Protein AF-A0A0B1SJM4-F1 (afdb_monomer)

Sequence (172 aa):
MHLAVDSCAWRFASSKIISTLAESAESLLYKGDDLCDPTEQPLYEELYELIIKRNSRLRGCLDKKNAAFFATSVCVAYSSSDHVRFNSALLRLLTEDYKHSSQCFRDANLIQEKCTKLRECCPNFDSCRQETLDITLEQAIISKTARLNEDKQNCLKEKAREAFKTTLRGKV

Mean predicted aligned error: 7.2 Å

Solvent-accessible surface area (backbone atoms only — not comparable to full-atom values): 9756 Å² total; per-residue (Å²): 118,62,46,52,50,48,51,39,50,47,68,63,39,56,79,42,97,84,50,75,77,82,55,51,62,68,34,57,67,68,66,65,63,80,63,83,47,79,83,48,49,65,59,51,51,52,43,50,52,50,52,50,54,54,50,49,47,35,46,55,44,42,55,64,58,43,53,68,52,56,73,80,46,88,75,77,57,65,55,74,68,53,52,51,54,37,51,53,30,51,49,42,71,76,72,55,86,70,92,45,63,71,58,42,48,51,32,31,49,41,49,48,49,51,53,57,35,45,45,74,61,38,80,58,51,65,59,27,51,59,74,55,60,48,69,71,58,53,51,51,45,52,52,47,34,51,48,54,41,50,53,47,43,52,46,53,52,52,54,48,52,51,53,50,51,52,58,60,60,72,73,110

Radius of gyration: 20.11 Å; Cα contacts (8 Å, |Δi|>4): 118; chains: 1; bounding box: 47×23×66 Å

Foldseek 3Di:
DQQLVVLLCCLVQVVDLADQDQGALCNCLVVPPPQLDPVCVVLNVVLVVLVCVLVVQLVVQQCVPVVVVVVPDDDDLDDPVLVVVLVVLVCCSVDPDDPDSVSSVVSSVSVVVVVVSVVVVRVCNVVSNVVSDDPVSVVSNVVSSVVSSVSVSVSSVVVSVVVVVVVVVVVD

Nearest PDB structures (foldseek):
  7nsu-assembly1_D  TM=2.374E-01  e=1.195E+00  Escherichia coli
  8cq2-assembly1_E  TM=2.853E-01  e=3.649E+00  Photorhabdus luminescens
  2b5u-assembly2_C  TM=2.089E-01  e=1.985E+00  Escherichia coli
  8cq0-assembly1_B  TM=2.855E-01  e=6.061E+00  Photorhabdus luminescens

Organism: Oesophagostomum dentatum (NCBI:txid61180)

Structure (mmCIF, N/CA/C/O backbone):
data_AF-A0A0B1SJM4-F1
#
_entry.id   AF-A0A0B1SJM4-F1
#
loop_
_atom_site.group_PDB
_atom_site.id
_atom_site.type_symbol
_atom_site.label_atom_id
_atom_site.label_alt_id
_atom_site.label_comp_id
_atom_site.label_asym_id
_atom_site.label_entity_id
_atom_site.label_seq_id
_atom_site.pdbx_PDB_ins_code
_atom_site.Cartn_x
_atom_site.Cartn_y
_atom_site.Cartn_z
_atom_site.occupancy
_atom_site.B_iso_or_equiv
_atom_site.auth_seq_id
_atom_site.auth_comp_id
_atom_site.auth_asym_id
_atom_site.auth_atom_id
_atom_site.pdbx_PDB_model_num
ATOM 1 N N . MET A 1 1 ? -1.265 -2.954 -3.035 1.00 57.84 1 MET A N 1
ATOM 2 C CA . MET A 1 1 ? -2.212 -4.088 -3.164 1.00 57.84 1 MET A CA 1
ATOM 3 C C . MET A 1 1 ? -2.951 -4.332 -1.850 1.00 57.84 1 MET A C 1
ATOM 5 O O . MET A 1 1 ? -4.169 -4.432 -1.890 1.00 57.84 1 MET A O 1
ATOM 9 N N . HIS A 1 2 ? -2.249 -4.350 -0.711 1.00 70.81 2 HIS A N 1
ATOM 10 C CA . HIS A 1 2 ? -2.841 -4.553 0.620 1.00 70.81 2 HIS A CA 1
ATOM 11 C C . HIS A 1 2 ? -3.951 -3.553 0.978 1.00 70.81 2 HIS A C 1
ATOM 13 O O . HIS A 1 2 ? -5.011 -3.977 1.415 1.00 70.81 2 HIS A O 1
ATOM 19 N N . LEU A 1 3 ? -3.793 -2.277 0.611 1.00 73.12 3 LEU A N 1
ATOM 20 C CA . LEU A 1 3 ? -4.787 -1.225 0.860 1.00 73.12 3 LEU A CA 1
ATOM 21 C C . LEU A 1 3 ? -6.240 -1.581 0.494 1.00 73.12 3 LEU A C 1
ATOM 23 O O . LEU A 1 3 ? -7.148 -1.311 1.274 1.00 73.12 3 LEU A O 1
ATOM 27 N N . ALA A 1 4 ? -6.485 -2.176 -0.679 1.00 79.19 4 ALA A N 1
ATOM 28 C CA . ALA A 1 4 ? -7.848 -2.486 -1.124 1.00 79.19 4 ALA A CA 1
ATOM 29 C C . ALA A 1 4 ? -8.493 -3.591 -0.269 1.00 79.19 4 ALA A C 1
ATOM 31 O O . ALA A 1 4 ? -9.677 -3.526 0.058 1.00 79.19 4 ALA A O 1
ATOM 32 N N . VAL A 1 5 ? -7.696 -4.588 0.119 1.00 83.25 5 VAL A N 1
ATOM 33 C CA . VAL A 1 5 ? -8.132 -5.711 0.956 1.00 83.25 5 VAL A CA 1
ATOM 34 C C . VAL A 1 5 ? -8.336 -5.247 2.389 1.00 83.25 5 VAL A C 1
ATOM 36 O O . VAL A 1 5 ? -9.398 -5.490 2.957 1.00 83.25 5 VAL A O 1
ATOM 39 N N . ASP A 1 6 ? -7.362 -4.525 2.938 1.00 79.94 6 ASP A N 1
ATOM 40 C CA . ASP A 1 6 ? -7.394 -3.988 4.297 1.00 79.94 6 ASP A CA 1
ATOM 41 C C . ASP A 1 6 ? -8.559 -3.010 4.468 1.00 79.94 6 ASP A C 1
ATOM 43 O O . ASP A 1 6 ? -9.222 -3.007 5.500 1.00 79.94 6 ASP A O 1
ATOM 47 N N . SER A 1 7 ? -8.880 -2.219 3.440 1.00 78.94 7 SER A N 1
ATOM 48 C CA . SER A 1 7 ? -10.044 -1.325 3.453 1.00 78.94 7 SER A CA 1
ATOM 49 C C . SER A 1 7 ? -11.360 -2.095 3.551 1.00 78.94 7 SER A C 1
ATOM 51 O O . SER A 1 7 ? -12.208 -1.743 4.371 1.00 78.94 7 SER A O 1
ATOM 53 N N . CYS A 1 8 ? -11.534 -3.170 2.775 1.00 84.44 8 CYS A N 1
ATOM 54 C CA . CYS A 1 8 ? -12.721 -4.021 2.887 1.00 84.44 8 CYS A CA 1
ATOM 55 C C . CYS A 1 8 ? -12.780 -4.746 4.231 1.00 84.44 8 CYS A C 1
ATOM 57 O O . CYS A 1 8 ? -13.833 -4.793 4.864 1.00 84.44 8 CYS A O 1
ATOM 59 N N . ALA A 1 9 ? -11.653 -5.290 4.684 1.00 82.31 9 ALA A N 1
ATOM 60 C CA . ALA A 1 9 ? -11.578 -5.997 5.950 1.00 82.31 9 ALA A CA 1
ATOM 61 C C . ALA A 1 9 ? -11.926 -5.059 7.113 1.00 82.31 9 ALA A C 1
ATOM 63 O O . ALA A 1 9 ? -12.775 -5.394 7.933 1.00 82.31 9 ALA A O 1
ATOM 64 N N . TRP A 1 10 ? -11.378 -3.844 7.114 1.00 76.00 10 TRP A N 1
ATOM 65 C CA . TRP A 1 10 ? -11.691 -2.811 8.095 1.00 76.00 10 TRP A CA 1
ATOM 66 C C . TRP A 1 10 ? -13.179 -2.441 8.097 1.00 76.00 10 TRP A C 1
ATOM 68 O O . TRP A 1 10 ? -13.803 -2.511 9.150 1.00 76.00 10 TRP A O 1
ATOM 78 N N . ARG A 1 11 ? -13.777 -2.131 6.935 1.00 77.62 11 ARG A N 1
ATOM 79 C CA . ARG A 1 11 ? -15.191 -1.703 6.823 1.00 77.62 11 ARG A CA 1
ATOM 80 C C . ARG A 1 11 ? -16.180 -2.699 7.424 1.00 77.62 11 ARG A C 1
ATOM 82 O O . ARG A 1 11 ? -17.175 -2.298 8.015 1.00 77.62 11 ARG A O 1
ATOM 89 N N . PHE A 1 12 ? -15.922 -3.993 7.26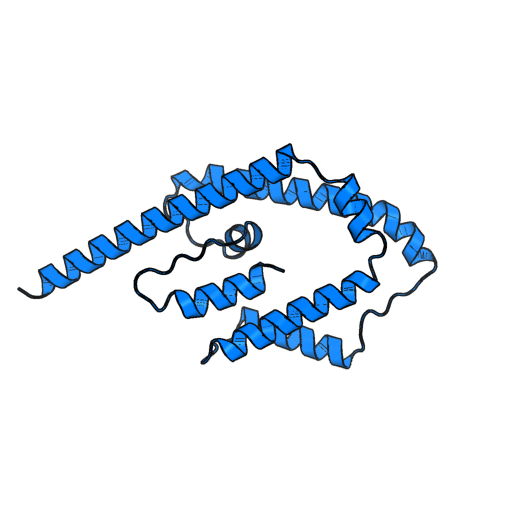0 1.00 76.50 12 PHE A N 1
ATOM 90 C CA . PHE A 1 12 ? -16.853 -5.030 7.705 1.00 76.50 12 PHE A CA 1
ATOM 91 C C . PHE A 1 12 ? -16.481 -5.654 9.049 1.00 76.50 12 PHE A C 1
ATOM 93 O O . PHE A 1 12 ? -17.355 -6.211 9.715 1.00 76.50 12 PHE A O 1
ATOM 100 N N . ALA A 1 13 ? -15.228 -5.534 9.483 1.00 68.62 13 ALA A N 1
ATOM 101 C CA . ALA A 1 13 ? -14.805 -5.989 10.798 1.00 68.62 13 ALA A CA 1
ATOM 102 C C . ALA A 1 13 ? -15.069 -4.925 11.887 1.00 68.62 13 ALA A C 1
ATOM 104 O O . ALA A 1 13 ? -15.479 -5.292 12.989 1.00 68.62 13 ALA A O 1
ATOM 105 N N . SER A 1 14 ? -14.965 -3.624 11.573 1.00 57.25 14 SER A N 1
ATOM 106 C CA . SER A 1 14 ? -15.177 -2.505 12.516 1.00 57.25 14 SER A CA 1
ATOM 107 C C . SER A 1 14 ? -16.580 -2.449 13.137 1.00 57.25 14 SER A C 1
ATOM 109 O O . SER A 1 14 ? -16.767 -1.848 14.190 1.00 57.25 14 SER A O 1
ATOM 111 N N . SER A 1 15 ? -17.559 -3.132 12.534 1.00 51.81 15 SER A N 1
ATOM 112 C CA . SER A 1 15 ? -18.919 -3.287 13.069 1.00 51.81 15 SER A CA 1
ATOM 113 C C . SER A 1 15 ? -19.012 -4.180 14.318 1.00 51.81 15 SER A C 1
ATOM 115 O O . SER A 1 15 ? -20.047 -4.200 14.987 1.00 51.81 15 SER A O 1
ATOM 117 N N . LYS A 1 16 ? -17.951 -4.926 14.660 1.00 53.31 16 LYS A N 1
ATOM 118 C CA . LYS A 1 16 ? -17.886 -5.746 15.875 1.00 53.31 16 LYS A CA 1
ATOM 119 C C . LYS A 1 16 ? -16.999 -5.063 16.911 1.00 53.31 16 LYS A C 1
ATOM 121 O O . LYS A 1 16 ? -15.867 -4.701 16.624 1.00 53.31 16 LYS A O 1
ATOM 126 N N . ILE A 1 17 ? -17.541 -4.957 18.125 1.00 51.69 17 ILE A N 1
ATOM 127 C CA . ILE A 1 17 ? -17.121 -4.169 19.303 1.00 51.69 17 ILE A CA 1
ATOM 128 C C . ILE A 1 17 ? -15.604 -4.141 19.605 1.00 51.69 17 ILE A C 1
ATOM 130 O O . ILE A 1 17 ? -15.151 -3.219 20.274 1.00 51.69 17 ILE A O 1
ATOM 134 N N . ILE A 1 18 ? -14.801 -5.085 19.104 1.00 51.34 18 ILE A N 1
ATOM 135 C CA . ILE A 1 18 ? -13.333 -5.031 19.149 1.00 5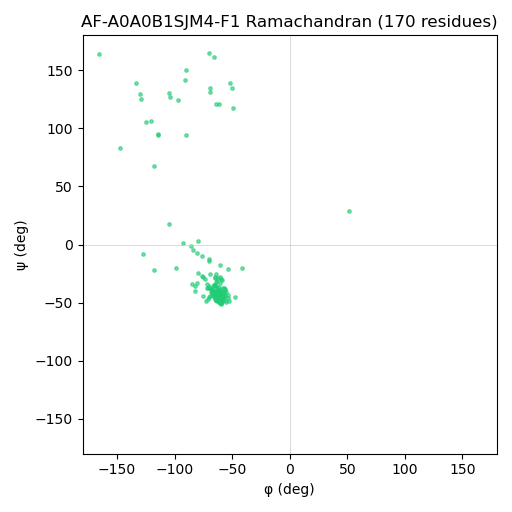1.34 18 ILE A CA 1
ATOM 136 C C . ILE A 1 18 ? -12.767 -5.723 17.904 1.00 51.34 18 ILE A C 1
ATOM 138 O O . ILE A 1 18 ? -12.399 -6.896 17.947 1.00 51.34 18 ILE A O 1
ATOM 142 N N . SER A 1 19 ? -12.692 -5.029 16.774 1.00 49.22 19 SER A N 1
ATOM 143 C CA . SER A 1 19 ? -11.913 -5.526 15.642 1.00 49.22 19 SER A CA 1
ATOM 144 C C . SER A 1 19 ? -10.896 -4.472 15.230 1.00 49.22 19 SER A C 1
ATOM 146 O O . SER A 1 19 ? -11.228 -3.464 14.607 1.00 49.22 19 SER A O 1
ATOM 148 N N . THR A 1 20 ? -9.644 -4.729 15.578 1.00 56.41 20 THR A N 1
ATOM 149 C CA . THR A 1 20 ? -8.488 -4.056 14.995 1.00 56.41 20 THR A CA 1
ATOM 150 C C . THR A 1 20 ? -7.730 -5.120 14.233 1.00 56.41 20 THR A C 1
ATOM 152 O O . THR A 1 20 ? -6.992 -5.913 14.818 1.00 56.41 20 THR A O 1
ATOM 155 N N . LEU A 1 21 ? -8.000 -5.213 12.936 1.00 67.19 21 LEU A N 1
ATOM 156 C CA . LEU A 1 21 ? -7.142 -5.987 12.055 1.00 67.19 21 LEU A CA 1
ATOM 157 C C . LEU A 1 21 ? -5.819 -5.239 11.941 1.00 67.19 21 LEU A C 1
ATOM 159 O O . LEU A 1 21 ? -5.833 -4.022 11.775 1.00 67.19 21 LEU A O 1
ATOM 163 N N . ALA A 1 22 ? -4.704 -5.961 12.057 1.00 77.25 22 ALA A N 1
ATOM 164 C CA . ALA A 1 22 ? -3.403 -5.382 11.767 1.00 77.25 22 ALA A CA 1
ATOM 165 C C . ALA A 1 22 ? -3.387 -4.956 10.293 1.00 77.25 22 ALA A C 1
ATOM 167 O O . ALA A 1 22 ? -3.625 -5.773 9.402 1.00 77.25 22 ALA A O 1
ATOM 168 N N . GLU A 1 23 ? -3.161 -3.672 10.057 1.00 83.75 23 GLU A N 1
ATOM 169 C CA . GLU A 1 23 ? -3.134 -3.063 8.734 1.00 83.75 23 GLU A CA 1
ATOM 170 C C . GLU A 1 23 ? -1.714 -3.101 8.167 1.00 83.75 23 GLU A C 1
ATOM 172 O O . GLU A 1 23 ? -0.727 -3.041 8.911 1.00 83.75 23 GLU A O 1
ATOM 177 N N . SER A 1 24 ? -1.590 -3.182 6.841 1.00 87.88 24 SER A N 1
ATOM 178 C CA . SER A 1 24 ? -0.289 -3.033 6.194 1.00 87.88 24 SER A CA 1
ATOM 179 C C . SER A 1 24 ? 0.273 -1.620 6.378 1.00 87.88 24 SER A C 1
ATOM 181 O O . SER A 1 24 ? -0.465 -0.665 6.634 1.00 87.88 24 SER A O 1
ATOM 183 N N . ALA A 1 25 ? 1.585 -1.467 6.178 1.00 88.44 25 ALA A N 1
ATOM 184 C CA . ALA A 1 25 ? 2.245 -0.163 6.208 1.00 88.44 25 ALA A CA 1
ATOM 185 C C . ALA A 1 25 ? 1.567 0.836 5.255 1.00 88.44 25 ALA A C 1
ATOM 187 O O . ALA A 1 25 ? 1.303 1.977 5.615 1.00 88.44 25 ALA A O 1
ATOM 188 N N . GLU A 1 26 ? 1.229 0.399 4.041 1.00 86.00 26 GLU A N 1
ATOM 189 C CA . GLU A 1 26 ? 0.559 1.241 3.051 1.00 86.00 26 GLU A CA 1
ATOM 190 C C . GLU A 1 26 ? -0.849 1.650 3.487 1.00 86.00 26 GLU A C 1
ATOM 192 O O . GLU A 1 26 ? -1.277 2.760 3.186 1.00 86.00 26 GLU A O 1
ATOM 197 N N . SER A 1 27 ? -1.566 0.772 4.187 1.00 83.88 27 SER A N 1
ATOM 198 C CA . SER A 1 27 ? -2.902 1.059 4.712 1.00 83.88 27 SER A CA 1
ATOM 199 C C . SER A 1 27 ? -2.864 2.083 5.840 1.00 83.88 27 SER A C 1
ATOM 201 O O . SER A 1 27 ? -3.646 3.034 5.808 1.00 83.88 27 SER A O 1
ATOM 203 N N . LEU A 1 28 ? -1.912 1.940 6.770 1.00 85.00 28 LEU A N 1
ATOM 204 C CA . LEU A 1 28 ? -1.677 2.912 7.841 1.00 85.00 28 LEU A CA 1
ATOM 205 C C . LEU A 1 28 ? -1.350 4.301 7.278 1.00 85.00 28 LEU A C 1
ATOM 207 O O . LEU A 1 28 ? -1.928 5.292 7.712 1.00 85.00 28 LEU A O 1
ATOM 211 N N . LEU A 1 29 ? -0.466 4.369 6.278 1.00 85.62 29 LEU A N 1
ATOM 212 C CA . LEU A 1 29 ? -0.016 5.635 5.692 1.00 85.62 29 LEU A CA 1
ATOM 213 C C . LEU A 1 29 ? -1.040 6.287 4.748 1.00 85.62 29 LEU A C 1
ATOM 215 O O . LEU A 1 29 ? -1.008 7.496 4.544 1.00 85.62 29 LEU A O 1
ATOM 219 N N . TYR A 1 30 ? -1.920 5.505 4.115 1.00 76.56 30 TYR A N 1
ATOM 220 C CA . TYR A 1 30 ? -2.889 6.043 3.156 1.00 76.56 30 TYR A CA 1
ATOM 221 C C . TYR A 1 30 ? -4.129 6.625 3.826 1.00 76.56 30 TYR A C 1
ATOM 223 O O . TYR A 1 30 ? -4.652 7.637 3.368 1.00 76.56 30 TYR A O 1
ATOM 231 N N . LYS A 1 31 ? -4.636 5.964 4.872 1.00 67.94 31 LYS A N 1
ATOM 232 C CA . LYS A 1 31 ? -5.882 6.392 5.514 1.00 67.94 31 LYS A CA 1
ATOM 233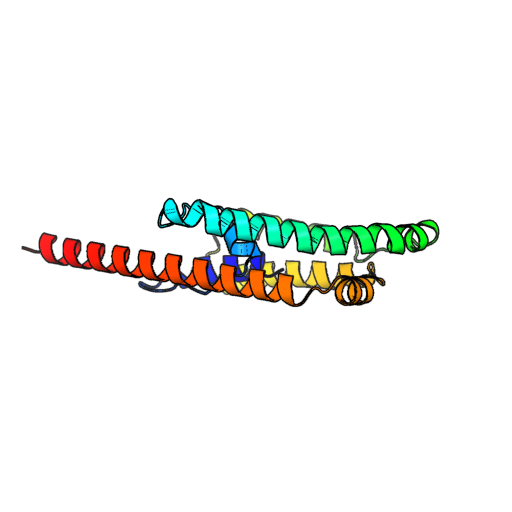 C C . LYS A 1 31 ? -5.716 7.707 6.263 1.00 67.94 31 LYS A C 1
ATOM 235 O O . LYS A 1 31 ? -6.702 8.418 6.404 1.00 67.94 31 LYS A O 1
ATOM 240 N N . GLY A 1 32 ? -4.489 8.029 6.689 1.00 59.97 32 GLY A N 1
ATOM 241 C CA . GLY A 1 32 ? -4.212 9.240 7.456 1.00 59.97 32 GLY A CA 1
ATOM 242 C C . GLY A 1 32 ? -5.145 9.372 8.659 1.00 59.97 32 GLY A C 1
ATOM 243 O O . GLY A 1 32 ? -5.493 10.494 9.009 1.00 59.97 32 GLY A O 1
ATOM 244 N N . ASP A 1 33 ? -5.609 8.235 9.210 1.00 61.81 33 ASP A N 1
ATOM 245 C CA . ASP A 1 33 ? -6.483 8.219 10.382 1.00 61.81 33 ASP A CA 1
ATOM 246 C C . ASP A 1 33 ? -5.817 9.080 11.460 1.00 61.81 33 ASP A C 1
ATOM 248 O O . ASP A 1 33 ? -4.598 8.987 11.640 1.00 61.81 33 ASP A O 1
ATOM 252 N N . ASP A 1 34 ? -6.610 9.885 12.174 1.00 63.12 34 ASP A N 1
ATOM 253 C CA . ASP A 1 34 ? -6.120 10.632 13.329 1.00 63.12 34 ASP A CA 1
ATOM 254 C C . ASP A 1 34 ? -5.355 9.665 14.231 1.00 63.12 34 ASP A C 1
ATOM 256 O O . ASP A 1 34 ? -5.919 8.675 14.723 1.00 63.12 34 ASP A O 1
ATOM 260 N N . LEU A 1 35 ? -4.058 9.934 14.407 1.00 69.19 35 LEU A N 1
ATOM 261 C CA . LEU A 1 35 ? -3.235 9.172 15.329 1.00 69.19 35 LEU A CA 1
ATOM 262 C C . LEU A 1 35 ? -3.955 9.121 16.667 1.00 69.19 35 LEU A C 1
ATOM 264 O O . LEU A 1 35 ? -4.518 10.108 17.152 1.00 69.19 35 LEU A O 1
ATOM 268 N N . CYS A 1 36 ? -3.975 7.929 17.241 1.00 70.62 36 CYS A N 1
ATOM 269 C CA . CYS A 1 36 ? -4.688 7.708 18.481 1.00 70.62 36 CYS A CA 1
ATOM 270 C C . CYS A 1 36 ? -4.069 8.527 19.621 1.00 70.62 36 CYS A C 1
ATOM 272 O O . CYS A 1 36 ? -4.798 9.012 20.490 1.00 70.62 36 CYS A O 1
ATOM 274 N N . ASP A 1 37 ? -2.752 8.719 19.552 1.00 74.06 37 ASP A N 1
ATOM 275 C CA . ASP A 1 37 ? -1.964 9.634 20.360 1.00 74.06 37 ASP A CA 1
ATOM 276 C C . ASP A 1 37 ? -1.083 10.507 19.437 1.00 74.06 37 ASP A C 1
ATOM 278 O O . ASP A 1 37 ? -0.305 9.965 18.649 1.00 74.06 37 ASP A O 1
ATOM 282 N N . PRO A 1 38 ? -1.142 11.851 19.526 1.00 79.25 38 PRO A N 1
ATOM 283 C CA . PRO A 1 38 ? -0.235 12.742 18.799 1.00 79.25 38 PRO A CA 1
ATOM 284 C C . PRO A 1 38 ? 1.260 12.449 19.015 1.00 79.25 38 PRO A C 1
ATOM 286 O O . PRO A 1 38 ? 2.084 12.838 18.188 1.00 79.25 38 PRO A O 1
ATOM 289 N N . THR A 1 39 ? 1.638 11.769 20.103 1.00 83.12 39 THR A N 1
ATOM 290 C CA . THR A 1 39 ? 3.027 11.351 20.345 1.00 83.12 39 THR A CA 1
ATOM 291 C C . THR A 1 39 ? 3.510 10.244 19.402 1.00 83.12 39 THR A C 1
ATOM 293 O O . THR A 1 39 ? 4.717 10.046 19.280 1.00 83.12 39 THR A O 1
ATOM 296 N N . GLU A 1 40 ? 2.608 9.572 18.679 1.00 83.88 40 GLU A N 1
ATOM 297 C CA . GLU A 1 40 ? 2.935 8.588 17.637 1.00 83.88 40 GLU A CA 1
ATOM 298 C C . GLU A 1 40 ? 3.399 9.250 16.326 1.00 83.88 40 GLU A C 1
ATOM 300 O O . GLU A 1 40 ? 3.907 8.563 15.436 1.00 83.88 40 GLU A O 1
ATOM 305 N N . GLN A 1 41 ? 3.269 10.577 16.198 1.00 86.62 41 GLN A N 1
ATOM 306 C CA . GLN A 1 41 ? 3.607 11.322 14.980 1.00 86.62 41 GLN A CA 1
ATOM 307 C C . GLN A 1 41 ? 5.038 11.050 14.480 1.00 86.62 41 GLN A C 1
ATOM 309 O O . GLN A 1 41 ? 5.186 10.738 13.298 1.00 86.62 41 GLN A O 1
ATOM 314 N N . PRO A 1 42 ? 6.087 11.053 15.331 1.00 91.44 42 PRO A N 1
ATOM 315 C CA . PRO A 1 42 ? 7.440 10.736 14.880 1.00 91.44 42 PRO A CA 1
ATOM 316 C C . PRO A 1 42 ? 7.559 9.305 14.344 1.00 91.44 42 PRO A C 1
ATOM 318 O O . PRO A 1 42 ? 8.219 9.065 13.338 1.00 91.44 42 PRO A O 1
ATOM 321 N N . LEU A 1 43 ? 6.882 8.339 14.974 1.00 91.00 43 LEU A N 1
ATOM 322 C CA . LEU A 1 43 ? 6.895 6.945 14.527 1.00 91.00 43 LEU A CA 1
ATOM 323 C C . LEU A 1 43 ? 6.218 6.787 13.157 1.00 91.00 43 LEU A C 1
ATOM 325 O O . LEU A 1 43 ? 6.707 6.035 12.308 1.00 91.00 43 LEU A O 1
ATOM 329 N N . TYR A 1 44 ? 5.108 7.496 12.943 1.00 90.75 44 TYR A N 1
ATOM 330 C CA . TYR A 1 44 ? 4.405 7.551 11.664 1.00 90.75 44 TYR A CA 1
ATOM 331 C C . TYR A 1 44 ? 5.275 8.168 10.563 1.00 90.75 44 TYR A C 1
ATOM 333 O O . TYR A 1 44 ? 5.417 7.581 9.488 1.00 90.75 44 TYR A O 1
ATOM 341 N N . GLU A 1 45 ? 5.895 9.317 10.836 1.00 92.06 45 GLU A N 1
ATOM 342 C CA . GLU A 1 45 ? 6.789 10.011 9.903 1.00 92.06 45 GLU A CA 1
ATOM 343 C C . GLU A 1 45 ? 7.991 9.141 9.529 1.00 92.06 45 GLU A C 1
ATOM 345 O O . GLU A 1 45 ? 8.289 8.969 8.346 1.00 92.06 45 GLU A O 1
ATOM 350 N N . GLU A 1 46 ? 8.617 8.488 10.508 1.00 94.38 46 GLU A N 1
ATOM 351 C CA . GLU A 1 46 ? 9.709 7.549 10.257 1.00 94.38 46 GLU A CA 1
ATOM 352 C C . GLU A 1 46 ? 9.261 6.371 9.378 1.00 94.38 46 GLU A C 1
ATOM 354 O O . GLU A 1 46 ? 9.977 5.979 8.455 1.00 94.38 46 GLU A O 1
ATOM 359 N N . LEU A 1 47 ? 8.078 5.789 9.617 1.00 94.88 47 LEU A N 1
ATOM 360 C CA . LEU A 1 47 ? 7.547 4.732 8.749 1.00 94.88 47 LEU A CA 1
ATOM 361 C C . LEU A 1 47 ? 7.320 5.247 7.318 1.00 94.88 47 LEU A C 1
ATOM 363 O O . LEU A 1 47 ? 7.674 4.561 6.353 1.00 94.88 47 LEU A O 1
ATOM 367 N N . TYR A 1 48 ? 6.758 6.447 7.179 1.00 93.56 48 TYR A N 1
ATOM 368 C CA . TYR A 1 48 ? 6.512 7.090 5.892 1.00 93.56 48 TYR A CA 1
ATOM 369 C C . TYR A 1 48 ? 7.812 7.288 5.101 1.00 93.56 48 TYR A C 1
ATOM 371 O O . TYR A 1 48 ? 7.899 6.895 3.932 1.00 93.56 48 TYR A O 1
ATOM 379 N N . GLU A 1 49 ? 8.860 7.801 5.746 1.00 95.81 49 GLU A N 1
ATOM 380 C CA . GLU A 1 49 ? 10.180 7.981 5.140 1.00 95.81 49 GLU A CA 1
ATOM 381 C C . GLU A 1 49 ? 10.806 6.658 4.686 1.00 95.81 49 GLU A C 1
ATOM 383 O O . GLU A 1 49 ? 11.342 6.568 3.574 1.00 95.81 49 GLU A O 1
ATOM 388 N N . LEU A 1 50 ? 10.718 5.603 5.503 1.00 96.94 50 LEU A N 1
ATOM 389 C CA . LEU A 1 50 ? 11.249 4.287 5.142 1.00 96.94 50 LEU A CA 1
ATOM 390 C C . LEU A 1 50 ? 10.521 3.701 3.925 1.00 96.94 50 LEU A C 1
ATOM 392 O O . LEU A 1 50 ? 11.174 3.169 3.023 1.00 96.94 50 LEU A O 1
ATOM 396 N N . ILE A 1 51 ? 9.193 3.842 3.852 1.00 94.75 51 ILE A N 1
ATOM 397 C CA . ILE A 1 51 ? 8.392 3.398 2.702 1.00 94.75 51 ILE A CA 1
ATOM 398 C C . ILE A 1 51 ? 8.757 4.188 1.441 1.00 94.75 51 ILE A C 1
ATOM 400 O O . ILE A 1 51 ? 8.942 3.587 0.377 1.00 94.75 51 ILE A O 1
ATOM 404 N N . ILE A 1 52 ? 8.934 5.510 1.541 1.00 95.06 52 ILE A N 1
ATOM 405 C CA . ILE A 1 52 ? 9.420 6.334 0.424 1.00 95.06 52 ILE A CA 1
ATOM 406 C C . ILE A 1 52 ? 10.791 5.851 -0.037 1.00 95.06 52 ILE A C 1
ATOM 408 O O . ILE A 1 52 ? 10.990 5.642 -1.232 1.00 95.06 52 ILE A O 1
ATOM 412 N N . LYS A 1 53 ? 11.730 5.638 0.888 1.00 96.69 53 LYS A N 1
ATOM 413 C CA . LYS A 1 53 ? 13.090 5.177 0.581 1.00 96.69 53 LYS A CA 1
ATOM 414 C C . LYS A 1 53 ? 13.089 3.813 -0.109 1.00 96.69 53 LYS A C 1
ATOM 416 O O . LYS A 1 53 ? 13.823 3.597 -1.072 1.00 96.69 53 LYS A O 1
ATOM 421 N N . ARG A 1 54 ? 12.253 2.890 0.362 1.00 96.12 54 ARG A N 1
ATOM 422 C CA . ARG A 1 54 ? 12.085 1.551 -0.211 1.00 96.12 54 ARG A CA 1
ATOM 423 C C . ARG A 1 54 ? 11.525 1.618 -1.631 1.00 96.12 54 ARG A C 1
ATOM 425 O O . ARG A 1 54 ? 12.077 1.015 -2.551 1.00 96.12 54 ARG A O 1
ATOM 432 N N . ASN A 1 55 ? 10.473 2.408 -1.829 1.00 94.75 55 ASN A N 1
ATOM 433 C CA . ASN A 1 55 ? 9.819 2.561 -3.127 1.00 94.75 55 ASN A CA 1
ATOM 434 C C . ASN A 1 55 ? 10.664 3.365 -4.127 1.00 94.75 55 ASN A C 1
ATOM 436 O O . ASN A 1 55 ? 10.637 3.062 -5.319 1.00 94.75 55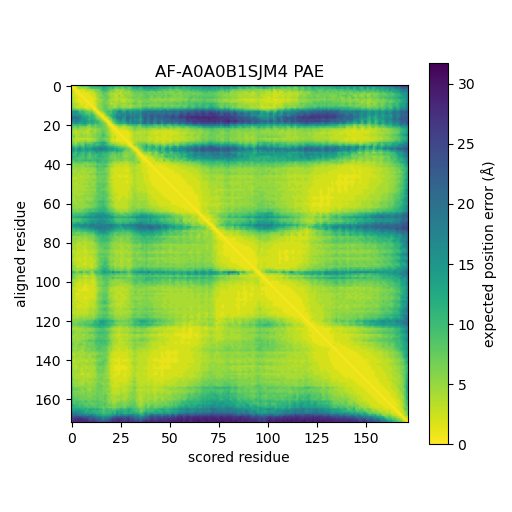 ASN A O 1
ATOM 440 N N . SER A 1 56 ? 11.438 4.355 -3.673 1.00 96.25 56 SER A N 1
ATOM 441 C CA . SER A 1 56 ? 12.309 5.157 -4.537 1.00 96.25 56 SER A CA 1
ATOM 442 C C . SER A 1 56 ? 13.461 4.334 -5.107 1.00 96.25 56 SER A C 1
ATOM 444 O O . SER A 1 56 ? 13.755 4.455 -6.295 1.00 96.25 56 SER A O 1
ATOM 446 N N . ARG A 1 57 ? 14.052 3.429 -4.314 1.00 96.50 57 ARG A N 1
ATOM 447 C CA . ARG A 1 57 ? 15.060 2.471 -4.797 1.00 96.50 57 ARG A CA 1
ATOM 448 C C . ARG A 1 57 ? 14.492 1.556 -5.878 1.00 96.50 57 ARG A C 1
ATOM 450 O O . ARG A 1 57 ? 15.078 1.455 -6.956 1.00 96.50 57 ARG A O 1
ATOM 457 N N . LEU A 1 58 ? 13.332 0.948 -5.617 1.00 95.31 58 LEU A N 1
ATOM 458 C CA . LEU A 1 58 ? 12.653 0.080 -6.582 1.00 95.31 58 LEU A CA 1
ATOM 459 C C . LEU A 1 58 ? 12.337 0.830 -7.882 1.00 95.31 58 LEU A C 1
ATOM 461 O O . LEU A 1 58 ? 12.645 0.343 -8.970 1.00 95.31 58 LEU A O 1
ATOM 465 N N . ARG A 1 59 ? 11.771 2.035 -7.772 1.00 94.19 59 ARG A N 1
ATOM 466 C CA . ARG A 1 59 ? 11.455 2.887 -8.921 1.00 94.19 59 ARG A CA 1
ATOM 467 C C . ARG A 1 59 ? 12.705 3.281 -9.702 1.00 94.19 59 ARG A C 1
ATOM 469 O O . ARG A 1 59 ? 12.701 3.139 -10.913 1.00 94.19 59 ARG A O 1
ATOM 476 N N . GLY A 1 60 ? 13.789 3.672 -9.034 1.00 94.56 60 GLY A N 1
ATOM 477 C CA . GLY A 1 60 ? 15.053 3.996 -9.700 1.00 94.56 60 GLY A CA 1
ATOM 478 C C . GLY A 1 60 ? 15.628 2.819 -10.496 1.00 94.56 60 GLY A C 1
ATOM 479 O O . GLY A 1 60 ? 16.103 3.003 -11.617 1.00 94.56 60 GLY A O 1
ATOM 480 N N . CYS A 1 61 ? 15.536 1.594 -9.965 1.00 94.88 61 CYS A N 1
ATOM 481 C CA . CYS A 1 61 ? 15.909 0.396 -10.719 1.00 94.88 61 CYS A CA 1
ATOM 482 C C . CYS A 1 61 ? 15.002 0.182 -11.938 1.00 94.88 61 CYS A C 1
ATOM 484 O O . CYS A 1 61 ? 15.496 -0.051 -13.045 1.00 94.88 61 CYS A O 1
ATOM 486 N N . LEU A 1 62 ? 13.683 0.285 -11.746 1.00 92.25 62 LEU A N 1
ATOM 487 C CA . LEU A 1 62 ? 12.705 0.100 -12.815 1.00 92.25 62 LEU A CA 1
ATOM 488 C C . LEU A 1 62 ? 12.879 1.129 -13.924 1.00 92.25 62 LEU A C 1
ATOM 490 O O . LEU A 1 62 ? 12.919 0.735 -15.082 1.00 92.25 62 LEU A O 1
ATOM 494 N N . ASP A 1 63 ? 13.050 2.406 -13.592 1.00 90.31 63 ASP A N 1
ATOM 495 C CA . ASP A 1 63 ? 13.250 3.484 -14.562 1.00 90.31 63 ASP A CA 1
ATOM 496 C C . ASP A 1 63 ? 14.487 3.202 -15.429 1.00 90.31 63 ASP A C 1
ATOM 498 O O . ASP A 1 63 ? 14.426 3.289 -16.655 1.00 90.31 63 ASP A O 1
ATOM 502 N N . LYS A 1 64 ? 15.589 2.744 -14.817 1.00 89.31 64 LYS A N 1
ATOM 503 C CA . LYS A 1 64 ? 16.816 2.379 -15.538 1.00 89.31 64 LYS A CA 1
ATOM 504 C C . LYS A 1 64 ? 16.622 1.184 -16.477 1.00 89.31 64 LYS A C 1
ATOM 506 O O . LYS A 1 64 ? 17.088 1.222 -17.613 1.00 89.31 64 LYS A O 1
ATOM 511 N N . LYS A 1 65 ? 15.982 0.105 -16.013 1.00 88.88 65 LYS A N 1
ATOM 512 C CA . LYS A 1 65 ? 15.860 -1.143 -16.792 1.00 88.88 65 LYS A CA 1
ATOM 513 C C . LYS A 1 65 ? 14.726 -1.106 -17.816 1.00 88.88 65 LYS A C 1
ATOM 515 O O . LYS A 1 65 ? 14.864 -1.644 -18.913 1.00 88.88 65 LYS A O 1
ATOM 520 N N . ASN A 1 66 ? 13.615 -0.458 -17.484 1.00 84.06 66 ASN A N 1
ATOM 521 C CA . ASN A 1 66 ? 12.443 -0.390 -18.347 1.00 84.06 66 ASN A CA 1
ATOM 522 C C . ASN A 1 66 ? 12.583 0.657 -19.455 1.00 84.06 66 ASN A C 1
ATOM 524 O O . ASN A 1 66 ? 11.966 0.475 -20.499 1.00 84.06 66 ASN A O 1
ATOM 528 N N . ALA A 1 67 ? 13.415 1.695 -19.287 1.00 81.38 67 ALA A N 1
ATOM 529 C CA . ALA A 1 67 ? 13.707 2.640 -20.369 1.00 81.38 67 ALA A CA 1
ATOM 530 C C . ALA A 1 67 ? 14.239 1.928 -21.626 1.00 81.38 67 ALA A C 1
ATOM 532 O O . ALA A 1 67 ? 13.809 2.230 -22.735 1.00 81.38 67 ALA A O 1
ATOM 533 N N . ALA A 1 68 ? 15.112 0.930 -21.454 1.00 76.31 68 ALA A N 1
ATOM 534 C CA . ALA A 1 68 ? 15.621 0.124 -22.562 1.00 76.31 68 ALA A CA 1
ATOM 535 C C . ALA A 1 68 ? 14.554 -0.814 -23.156 1.00 76.31 68 ALA A C 1
ATOM 537 O O . ALA A 1 68 ? 14.506 -1.005 -24.368 1.00 76.31 68 ALA A O 1
ATOM 538 N N . PHE A 1 69 ? 13.687 -1.385 -22.313 1.00 77.44 69 PHE A N 1
ATOM 539 C CA . PHE A 1 69 ? 12.648 -2.331 -22.734 1.00 77.44 69 PHE A CA 1
ATOM 540 C C . PHE A 1 69 ? 11.513 -1.653 -23.520 1.00 77.44 69 PHE A C 1
ATOM 542 O O . PHE A 1 69 ? 11.126 -2.115 -24.592 1.00 77.44 69 PHE A O 1
ATOM 549 N N . PHE A 1 70 ? 11.003 -0.524 -23.025 1.00 80.19 70 PHE A N 1
ATOM 550 C CA . PHE A 1 70 ? 9.894 0.194 -23.662 1.00 80.19 70 PHE A CA 1
ATOM 551 C C . PHE A 1 70 ? 10.318 1.069 -24.846 1.00 80.19 70 PHE A C 1
ATOM 553 O O . PHE A 1 70 ? 9.457 1.563 -25.567 1.00 80.19 70 PHE A O 1
ATOM 560 N N . ALA A 1 71 ? 11.620 1.230 -25.100 1.00 80.38 71 ALA A N 1
ATOM 561 C CA . ALA A 1 71 ? 12.103 1.877 -26.320 1.00 80.38 71 ALA A CA 1
ATOM 562 C C . ALA A 1 71 ? 11.740 1.086 -27.592 1.00 80.38 71 ALA A C 1
ATOM 564 O O . ALA A 1 71 ? 11.656 1.664 -28.672 1.00 80.38 71 ALA A O 1
ATOM 565 N N . THR A 1 72 ? 11.534 -0.229 -27.473 1.00 79.00 72 THR A N 1
ATOM 566 C CA . THR A 1 72 ? 11.312 -1.132 -28.615 1.00 79.00 72 THR A CA 1
ATOM 567 C C . THR A 1 72 ? 10.052 -1.985 -28.491 1.00 79.00 72 THR A C 1
ATOM 569 O O . THR A 1 72 ? 9.673 -2.646 -29.454 1.00 79.00 72 THR A O 1
ATOM 572 N N . SER A 1 73 ? 9.388 -1.971 -27.332 1.00 75.94 73 SER A N 1
ATOM 573 C CA . SER A 1 73 ? 8.229 -2.819 -27.045 1.00 75.94 73 SER A CA 1
ATOM 574 C C . SER A 1 73 ? 7.072 -2.000 -26.481 1.00 75.94 73 SER A C 1
ATOM 576 O O . SER A 1 73 ? 7.236 -1.267 -25.508 1.00 75.94 73 SER A O 1
ATOM 578 N N . VAL A 1 74 ? 5.877 -2.166 -27.051 1.00 81.06 74 VAL A N 1
ATOM 579 C CA . VAL A 1 74 ? 4.626 -1.662 -26.468 1.00 81.06 74 VAL A CA 1
ATOM 580 C C . VAL A 1 74 ? 3.972 -2.807 -25.712 1.00 81.06 74 VAL A C 1
ATOM 582 O O . VAL A 1 74 ? 3.709 -3.856 -26.298 1.00 81.06 74 VAL A O 1
ATOM 585 N N . CYS A 1 75 ? 3.690 -2.610 -24.425 1.00 84.19 75 CYS A N 1
ATOM 586 C CA . CYS A 1 75 ? 2.971 -3.606 -23.643 1.00 84.19 75 CYS A CA 1
ATOM 587 C C . CYS A 1 75 ? 1.517 -3.202 -23.411 1.00 84.19 75 CYS A C 1
ATOM 589 O O . CYS A 1 75 ? 1.233 -2.120 -22.895 1.00 84.19 75 CYS A O 1
ATOM 591 N N . VAL A 1 76 ? 0.599 -4.101 -23.763 1.00 86.88 76 VAL A N 1
ATOM 592 C CA . VAL A 1 76 ? -0.839 -3.958 -23.526 1.00 86.88 76 VAL A CA 1
ATOM 593 C C . VAL A 1 76 ? -1.260 -5.039 -22.534 1.00 86.88 76 VAL A C 1
ATOM 595 O O . VAL A 1 76 ? -1.540 -6.166 -22.922 1.00 86.88 76 VAL A O 1
ATOM 598 N N . ALA A 1 77 ? -1.291 -4.693 -21.245 1.00 87.25 77 ALA A N 1
ATOM 599 C CA . ALA A 1 77 ? -1.600 -5.635 -20.161 1.00 87.25 77 ALA A CA 1
ATOM 600 C C . ALA A 1 77 ? -3.034 -6.194 -20.213 1.00 87.25 77 ALA A C 1
ATOM 602 O O . ALA A 1 77 ? -3.318 -7.259 -19.672 1.00 87.25 77 ALA A O 1
ATOM 603 N N . TYR A 1 78 ? -3.974 -5.433 -20.774 1.00 91.62 78 TYR A N 1
ATOM 604 C CA . TYR A 1 78 ? -5.390 -5.791 -20.836 1.00 91.62 78 TYR A CA 1
ATOM 605 C C . TYR A 1 78 ? -6.141 -4.908 -21.837 1.00 91.62 78 TYR A C 1
ATOM 607 O O . TYR A 1 78 ? -5.656 -3.852 -22.248 1.00 91.62 78 TYR A O 1
ATOM 615 N N . SER A 1 79 ? -7.343 -5.341 -22.222 1.00 93.50 79 SER A N 1
ATOM 616 C CA . SER A 1 79 ? -8.206 -4.628 -23.166 1.00 93.50 79 SER A CA 1
ATOM 617 C C . SER A 1 79 ? -8.785 -3.332 -22.583 1.00 93.50 79 SER A C 1
ATOM 619 O O . SER A 1 79 ? -8.836 -3.124 -21.368 1.00 93.50 79 SER A O 1
ATOM 621 N N . SER A 1 80 ? -9.314 -2.462 -23.446 1.00 93.44 80 SER A N 1
ATOM 622 C CA . SER A 1 80 ? -10.008 -1.242 -23.012 1.00 93.44 80 SER A CA 1
ATOM 623 C C . SER A 1 80 ? -11.235 -1.533 -22.137 1.00 93.44 80 SER A C 1
ATOM 625 O O . SER A 1 80 ? -11.517 -0.772 -21.214 1.00 93.44 80 SER A O 1
ATOM 627 N N . SER A 1 81 ? -11.945 -2.642 -22.371 1.00 94.69 81 SER A N 1
ATOM 628 C CA . SER A 1 81 ? -13.084 -3.042 -21.532 1.00 94.69 81 SER A CA 1
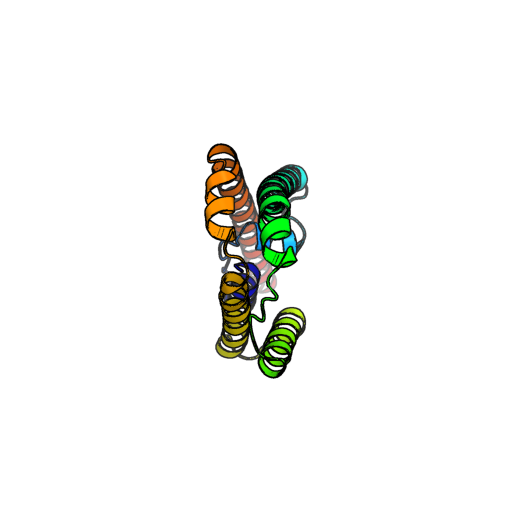ATOM 629 C C . SER A 1 81 ? -12.644 -3.422 -20.117 1.00 94.69 81 SER A C 1
ATOM 631 O O . SER A 1 81 ? -13.272 -3.007 -19.142 1.00 94.69 81 SER A O 1
ATOM 633 N N . ASP A 1 82 ? -11.535 -4.156 -19.995 1.00 95.19 82 ASP A N 1
ATOM 634 C CA . ASP A 1 82 ? -10.938 -4.505 -18.704 1.00 95.19 82 ASP A CA 1
ATOM 635 C C . ASP A 1 82 ? -10.444 -3.253 -17.975 1.00 95.19 82 ASP A C 1
ATOM 637 O O . ASP A 1 82 ? -10.669 -3.105 -16.775 1.00 95.19 82 ASP A O 1
ATOM 641 N N . HIS A 1 83 ? -9.846 -2.302 -18.701 1.00 92.19 83 HIS A N 1
ATOM 642 C CA . HIS A 1 83 ? -9.424 -1.021 -18.137 1.00 92.19 83 HIS A CA 1
ATOM 643 C C . HIS A 1 83 ? -10.584 -0.281 -17.457 1.00 92.19 83 HIS A C 1
ATOM 645 O O . HIS A 1 83 ? -10.463 0.136 -16.301 1.00 92.19 83 HIS A O 1
ATOM 651 N N . VAL A 1 84 ? -11.719 -0.154 -18.153 1.00 95.38 84 VAL A N 1
ATOM 652 C CA . VAL A 1 84 ? -12.930 0.476 -17.609 1.00 95.38 84 VAL A CA 1
ATOM 653 C C . VAL A 1 84 ? -13.421 -0.295 -16.388 1.00 95.38 84 VAL A C 1
ATOM 655 O O . VAL A 1 84 ? -13.632 0.308 -15.337 1.00 95.38 84 VAL A O 1
ATOM 658 N N . ARG A 1 85 ? -13.520 -1.627 -16.478 1.00 95.94 85 ARG A N 1
ATOM 659 C CA . ARG A 1 85 ? -13.965 -2.487 -15.372 1.00 95.94 85 ARG A CA 1
ATOM 660 C C . ARG A 1 85 ? -13.119 -2.295 -14.114 1.00 95.94 85 ARG A C 1
ATOM 662 O O . ARG A 1 85 ? -13.675 -2.128 -13.028 1.00 95.94 85 ARG A O 1
ATOM 669 N N . PHE A 1 86 ? -11.795 -2.296 -14.250 1.00 95.00 86 PHE A N 1
ATOM 670 C CA . PHE A 1 86 ? -10.885 -2.112 -13.124 1.00 95.00 86 PHE A CA 1
ATOM 671 C C . PHE A 1 86 ? -10.967 -0.706 -12.529 1.00 95.00 86 PHE A C 1
ATOM 673 O O . PHE A 1 86 ? -10.952 -0.558 -11.309 1.00 95.00 86 PHE A O 1
ATOM 680 N N . ASN A 1 87 ? -11.071 0.333 -13.359 1.00 92.19 87 ASN A N 1
ATOM 681 C CA . ASN A 1 87 ? -11.203 1.702 -12.862 1.00 92.19 87 ASN A CA 1
ATOM 682 C C . ASN A 1 87 ? -12.541 1.921 -12.152 1.00 92.19 87 ASN A C 1
ATOM 684 O O . ASN A 1 87 ? -12.567 2.562 -11.105 1.00 92.19 87 ASN A O 1
ATOM 688 N N . SER A 1 88 ? -13.633 1.347 -12.660 1.00 94.19 88 SER A N 1
ATOM 689 C CA . SER A 1 88 ? -14.923 1.383 -11.972 1.00 94.19 88 SER A CA 1
ATOM 690 C C . SER A 1 88 ? -14.859 0.674 -10.618 1.00 94.19 88 SER A C 1
ATOM 692 O O . SER A 1 88 ? -15.375 1.208 -9.644 1.00 94.19 88 SER A O 1
ATOM 694 N N . ALA A 1 89 ? -14.197 -0.485 -10.527 1.00 93.50 89 ALA A N 1
ATOM 695 C CA . ALA A 1 89 ? -13.987 -1.173 -9.249 1.00 93.50 89 ALA A CA 1
ATOM 696 C C . ALA A 1 89 ? -13.158 -0.332 -8.264 1.00 93.50 89 ALA A C 1
ATOM 698 O O . ALA A 1 89 ? -13.485 -0.267 -7.082 1.00 93.50 89 ALA A O 1
ATOM 699 N N . LEU A 1 90 ? -12.120 0.359 -8.750 1.00 90.50 90 LEU A N 1
ATOM 700 C CA . LEU A 1 90 ? -11.300 1.237 -7.913 1.00 90.50 90 LEU A CA 1
ATOM 701 C C . LEU A 1 90 ? -12.126 2.403 -7.371 1.00 90.50 90 LEU A C 1
ATOM 703 O O . LEU A 1 90 ? -12.055 2.697 -6.183 1.00 90.50 90 LEU A O 1
ATOM 707 N N . LEU A 1 91 ? -12.924 3.039 -8.232 1.00 89.69 91 LEU A N 1
ATOM 708 C CA . LEU A 1 91 ?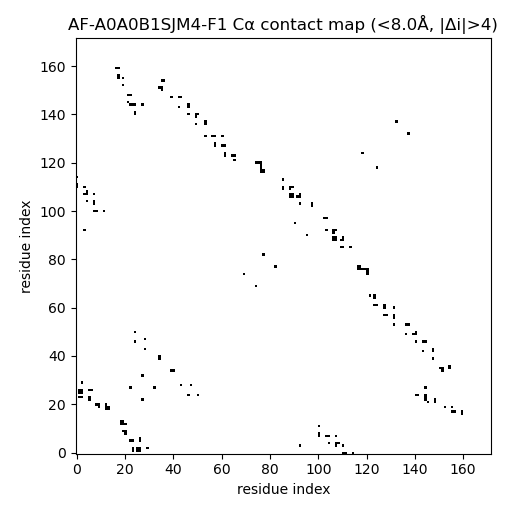 -13.792 4.138 -7.829 1.00 89.69 91 LEU A CA 1
ATOM 709 C C . LEU A 1 91 ? -14.763 3.680 -6.736 1.00 89.69 91 LEU A C 1
ATOM 711 O O . LEU A 1 91 ? -14.809 4.300 -5.680 1.00 89.69 91 LEU A O 1
ATOM 715 N N . ARG A 1 92 ? -15.448 2.545 -6.932 1.00 91.31 92 ARG A N 1
ATOM 716 C CA . ARG A 1 92 ? -16.358 1.981 -5.924 1.00 91.31 92 ARG A CA 1
ATOM 717 C C . ARG A 1 92 ? -15.652 1.669 -4.609 1.00 91.31 92 ARG A C 1
ATOM 719 O O . ARG A 1 92 ? -16.162 1.996 -3.545 1.00 91.31 92 ARG A O 1
ATOM 726 N N . LEU A 1 93 ? -14.451 1.089 -4.639 1.00 87.44 93 LEU A N 1
ATOM 727 C CA . LEU A 1 93 ? -13.664 0.872 -3.419 1.00 87.44 93 LEU A CA 1
ATOM 728 C C . LEU A 1 93 ? -13.380 2.169 -2.657 1.00 87.44 93 LEU A C 1
ATOM 730 O O . LEU A 1 93 ? -13.405 2.159 -1.430 1.00 87.44 93 LEU A O 1
ATOM 734 N N . LEU A 1 94 ? -13.139 3.275 -3.357 1.00 81.50 94 LEU A N 1
ATOM 735 C CA . LEU A 1 94 ? -12.843 4.562 -2.731 1.00 81.50 94 LEU A CA 1
ATOM 736 C C . LEU A 1 94 ? -14.101 5.296 -2.249 1.00 81.50 94 LEU A C 1
ATOM 738 O O . LEU A 1 94 ? -14.033 5.974 -1.229 1.00 81.50 94 LEU A O 1
ATOM 742 N N . THR A 1 95 ? -15.234 5.158 -2.943 1.00 80.75 95 THR A N 1
ATOM 743 C CA . THR A 1 95 ? -16.402 6.033 -2.732 1.00 80.75 95 THR A CA 1
ATOM 744 C C . THR A 1 95 ? -17.667 5.332 -2.249 1.00 80.75 95 THR A C 1
ATOM 746 O O . THR A 1 95 ? -18.561 6.001 -1.743 1.00 80.75 95 THR A O 1
ATOM 749 N N . GLU A 1 96 ? -17.809 4.023 -2.454 1.00 78.88 96 GLU A N 1
ATOM 750 C CA . GLU A 1 96 ? -19.076 3.322 -2.225 1.00 78.88 96 GLU A CA 1
ATOM 751 C C . GLU A 1 96 ? -19.194 2.760 -0.807 1.00 78.88 96 GLU A C 1
ATOM 753 O O . GLU A 1 96 ? -18.236 2.210 -0.250 1.00 78.88 96 GLU A O 1
ATOM 758 N N . ASP A 1 97 ? -20.406 2.856 -0.259 1.00 79.06 97 ASP A N 1
ATOM 759 C CA . ASP A 1 97 ? -20.809 2.181 0.969 1.00 79.06 97 ASP A CA 1
ATOM 760 C C . ASP A 1 97 ? -21.403 0.805 0.634 1.00 79.06 97 ASP A C 1
ATOM 762 O O . ASP A 1 97 ? -22.571 0.655 0.260 1.00 79.06 97 ASP A O 1
ATOM 766 N N . TYR A 1 98 ? -20.554 -0.218 0.688 1.00 86.00 98 TYR A N 1
ATOM 767 C CA . TYR A 1 98 ? -20.952 -1.580 0.355 1.00 86.00 98 TYR A CA 1
ATOM 768 C C . TYR A 1 98 ? -21.910 -2.139 1.409 1.00 86.00 98 TYR A C 1
ATOM 770 O O . TYR A 1 98 ? -21.600 -2.175 2.596 1.00 86.00 98 TYR A O 1
ATOM 778 N N . LYS A 1 99 ? -23.028 -2.720 0.965 1.00 84.88 99 LYS A N 1
ATOM 779 C CA . LYS A 1 99 ? -23.983 -3.392 1.866 1.00 84.88 99 LYS A CA 1
ATOM 780 C C . LYS A 1 99 ? -23.492 -4.756 2.350 1.00 84.88 99 LYS A C 1
ATOM 782 O O . LYS A 1 99 ? -23.873 -5.212 3.427 1.00 84.88 99 LYS A O 1
ATOM 787 N N . HIS A 1 100 ? -22.659 -5.426 1.552 1.00 87.50 100 HIS A N 1
ATOM 788 C CA . HIS A 1 100 ? -22.139 -6.757 1.857 1.00 87.50 100 HIS A CA 1
ATOM 789 C C . HIS A 1 100 ? -20.631 -6.842 1.623 1.00 87.50 100 HIS A C 1
ATOM 791 O O . HIS A 1 100 ? -20.122 -6.393 0.593 1.00 87.50 100 HIS A O 1
ATOM 797 N N . SER A 1 101 ? -19.922 -7.512 2.535 1.00 87.56 101 SER A N 1
ATOM 798 C CA . SER A 1 101 ? -18.468 -7.699 2.449 1.00 87.56 101 SER A CA 1
ATOM 799 C C . SER A 1 101 ? -18.041 -8.384 1.155 1.00 87.56 101 SER A C 1
ATOM 801 O O . SER A 1 101 ? -17.045 -8.001 0.547 1.00 87.56 101 SER A O 1
ATOM 803 N N . SER A 1 102 ? -18.838 -9.343 0.678 1.00 91.38 102 SER A N 1
ATOM 804 C CA . SER A 1 102 ? -18.599 -10.063 -0.575 1.00 91.38 102 SER A CA 1
ATOM 805 C C . SER A 1 102 ? -18.533 -9.151 -1.803 1.00 91.38 102 SER A C 1
ATOM 807 O O . SER A 1 102 ? -17.816 -9.467 -2.752 1.00 91.38 102 SER A O 1
ATOM 809 N N . GLN A 1 103 ? -19.247 -8.022 -1.802 1.00 91.81 103 GLN A N 1
ATOM 810 C CA . GLN A 1 103 ? -19.203 -7.041 -2.887 1.00 91.81 103 GLN A CA 1
ATOM 811 C C . GLN A 1 103 ? -17.905 -6.230 -2.834 1.00 91.81 103 GLN A C 1
ATOM 813 O O . GLN A 1 103 ? -17.225 -6.116 -3.850 1.00 91.81 103 GLN A O 1
ATOM 818 N N . CYS A 1 104 ? -17.500 -5.775 -1.645 1.00 91.62 104 CYS A N 1
ATOM 819 C CA . CYS A 1 104 ? -16.236 -5.058 -1.467 1.00 91.62 104 CYS A CA 1
ATOM 820 C C . CYS A 1 104 ? -15.039 -5.932 -1.858 1.00 91.62 104 CYS A C 1
ATOM 822 O O . CYS A 1 104 ? -14.203 -5.536 -2.669 1.00 91.62 104 CYS A O 1
ATOM 824 N N . PHE A 1 105 ? -14.983 -7.169 -1.350 1.00 92.38 105 PHE A N 1
ATOM 825 C CA . PHE A 1 105 ? -13.892 -8.088 -1.675 1.00 92.38 105 PHE A CA 1
ATOM 826 C C . PHE A 1 105 ? -13.871 -8.487 -3.152 1.00 92.38 105 PHE A C 1
ATOM 828 O O . PHE A 1 105 ? -12.795 -8.718 -3.698 1.00 92.38 105 PHE A O 1
ATOM 835 N N . ARG A 1 106 ? -15.023 -8.513 -3.835 1.00 94.38 106 ARG A N 1
ATOM 836 C CA . ARG A 1 106 ? -15.065 -8.704 -5.290 1.00 94.38 106 ARG A CA 1
ATOM 837 C C . ARG A 1 106 ? -14.326 -7.583 -6.017 1.00 94.38 106 ARG A C 1
ATOM 839 O O . ARG A 1 106 ? -13.527 -7.878 -6.901 1.00 94.38 106 ARG A O 1
ATOM 846 N N . ASP A 1 107 ? -14.548 -6.330 -5.635 1.00 94.19 107 ASP A N 1
ATOM 847 C CA . ASP A 1 107 ? -13.858 -5.196 -6.250 1.00 94.19 107 ASP A CA 1
ATOM 848 C C . ASP A 1 107 ? -12.382 -5.121 -5.845 1.00 94.19 107 ASP A C 1
ATOM 850 O O . ASP A 1 107 ? -11.532 -4.882 -6.702 1.00 94.19 107 ASP A O 1
ATOM 854 N N . ALA A 1 108 ? -12.034 -5.447 -4.595 1.00 92.06 108 ALA A N 1
ATOM 855 C CA . ALA A 1 108 ? -10.638 -5.601 -4.178 1.00 92.06 108 ALA A CA 1
ATOM 856 C C . ALA A 1 108 ? -9.900 -6.654 -5.017 1.00 92.06 108 ALA A C 1
ATOM 858 O O . ALA A 1 108 ? -8.779 -6.406 -5.465 1.00 92.06 108 ALA A O 1
ATOM 859 N N . ASN A 1 109 ? -10.547 -7.784 -5.306 1.00 93.88 109 ASN A N 1
ATOM 860 C CA . ASN A 1 109 ? -9.984 -8.824 -6.163 1.00 93.88 109 ASN A CA 1
ATOM 861 C C . ASN A 1 109 ? -9.800 -8.348 -7.611 1.00 93.88 109 ASN A C 1
ATOM 863 O O . ASN A 1 109 ? -8.797 -8.692 -8.230 1.00 93.88 109 ASN A O 1
ATOM 867 N N . LEU A 1 110 ? -10.692 -7.505 -8.143 1.00 95.06 110 LEU A N 1
ATOM 868 C CA . LEU A 1 110 ? -10.498 -6.896 -9.467 1.00 95.06 110 LEU A CA 1
ATOM 869 C C . LEU A 1 110 ? -9.273 -5.976 -9.507 1.00 95.06 110 LEU A C 1
ATOM 871 O O . LEU A 1 110 ? -8.555 -5.941 -10.503 1.00 95.06 110 LEU A O 1
ATOM 875 N N . ILE A 1 111 ? -8.987 -5.254 -8.423 1.00 92.94 111 ILE A N 1
ATOM 876 C CA . ILE A 1 111 ? -7.763 -4.445 -8.334 1.00 92.94 111 ILE A CA 1
ATOM 877 C C . ILE A 1 111 ? -6.519 -5.326 -8.240 1.00 92.94 111 ILE A C 1
ATOM 879 O O . ILE A 1 111 ? -5.499 -5.003 -8.852 1.00 92.94 111 ILE A O 1
ATOM 883 N N . GLN A 1 112 ? -6.597 -6.455 -7.535 1.00 90.50 112 GLN A N 1
ATOM 884 C CA . GLN A 1 112 ? -5.506 -7.427 -7.536 1.00 90.50 112 GLN A CA 1
ATOM 885 C C . GLN A 1 112 ? -5.263 -7.992 -8.937 1.00 90.50 112 GLN A C 1
ATOM 887 O O . GLN A 1 112 ? -4.119 -8.027 -9.385 1.00 90.50 112 GLN A O 1
ATOM 892 N N . GLU A 1 113 ? -6.329 -8.353 -9.654 1.00 92.94 113 GLU A N 1
ATOM 893 C CA . GLU A 1 113 ? -6.258 -8.826 -11.036 1.00 92.94 113 GLU A CA 1
ATOM 894 C C . GLU A 1 113 ? -5.602 -7.781 -11.949 1.00 92.94 113 GLU A C 1
ATOM 896 O O . GLU A 1 113 ? -4.669 -8.114 -12.681 1.00 92.94 113 GLU A O 1
ATOM 901 N N . LYS A 1 114 ? -5.994 -6.501 -11.843 1.00 92.31 114 LYS A N 1
ATOM 902 C CA . LYS A 1 114 ? -5.349 -5.391 -12.567 1.00 92.31 114 LYS A CA 1
ATOM 903 C C . LYS A 1 114 ? -3.838 -5.374 -12.335 1.00 92.31 114 LYS A C 1
ATOM 905 O O . LYS A 1 114 ? -3.072 -5.266 -13.289 1.00 92.31 114 LYS A O 1
ATOM 910 N N . CYS A 1 115 ? -3.399 -5.462 -11.078 1.00 88.56 115 CYS A N 1
ATOM 911 C CA . CYS A 1 115 ? -1.977 -5.466 -10.732 1.00 88.56 115 CYS A CA 1
ATOM 912 C C . CYS A 1 115 ? -1.243 -6.688 -11.295 1.00 88.56 115 CYS A C 1
ATOM 914 O O . CYS A 1 115 ? -0.126 -6.540 -11.786 1.00 88.56 115 CYS A O 1
ATOM 916 N N . THR A 1 116 ? -1.859 -7.870 -11.249 1.00 89.56 116 THR A N 1
ATOM 917 C CA . THR A 1 116 ? -1.289 -9.097 -11.820 1.00 89.56 116 THR A CA 1
ATOM 918 C C . THR A 1 116 ? -1.105 -8.967 -13.327 1.00 89.56 116 THR A C 1
ATOM 920 O O . THR A 1 116 ? -0.009 -9.221 -13.813 1.00 89.56 116 THR A O 1
ATOM 923 N N . LYS A 1 117 ? -2.110 -8.469 -14.056 1.00 90.75 117 LYS A N 1
ATOM 924 C CA . LYS A 1 117 ? -1.988 -8.233 -15.502 1.00 90.75 117 LYS A CA 1
ATOM 925 C C . LYS A 1 117 ? -0.918 -7.188 -15.831 1.00 90.75 117 LYS A C 1
ATOM 927 O O . LYS A 1 117 ? -0.121 -7.373 -16.740 1.00 90.75 117 LYS A O 1
ATOM 932 N N . LEU A 1 118 ? -0.831 -6.099 -15.060 1.00 87.62 118 LEU A N 1
ATOM 933 C CA . LEU A 1 118 ? 0.232 -5.096 -15.242 1.00 87.62 118 LEU A CA 1
ATOM 934 C C . LEU A 1 118 ? 1.634 -5.666 -15.011 1.00 87.62 118 LEU A C 1
ATOM 936 O O . LEU A 1 118 ? 2.592 -5.175 -15.603 1.00 87.62 118 LEU A O 1
ATOM 940 N N . ARG A 1 119 ? 1.772 -6.690 -14.163 1.00 85.81 119 ARG A N 1
ATOM 941 C CA . ARG A 1 119 ? 3.059 -7.335 -13.894 1.00 85.81 119 ARG A CA 1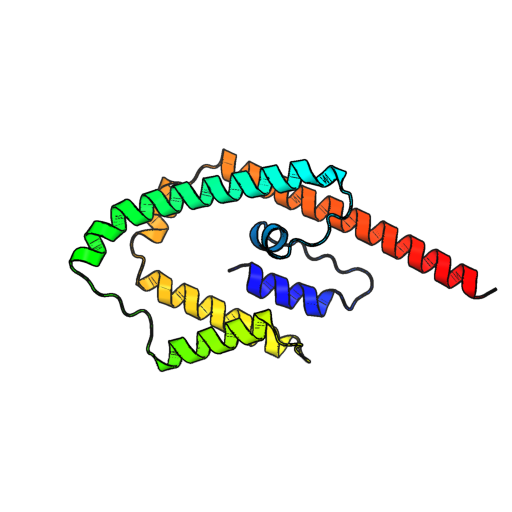
ATOM 942 C C . ARG A 1 119 ? 3.639 -8.005 -15.136 1.00 85.81 119 ARG A C 1
ATOM 944 O O . ARG A 1 119 ? 4.855 -7.992 -15.287 1.00 85.81 119 ARG A O 1
ATOM 951 N N . GLU A 1 120 ? 2.799 -8.509 -16.038 1.00 84.81 120 GLU A N 1
ATOM 952 C CA . GLU A 1 120 ? 3.229 -9.058 -17.334 1.00 84.81 120 GLU A CA 1
ATOM 953 C C . GLU A 1 120 ? 3.959 -8.004 -18.182 1.00 84.81 120 GLU A C 1
ATOM 955 O O . GLU A 1 120 ? 4.891 -8.324 -18.914 1.00 84.81 120 GLU A O 1
ATOM 960 N N . CYS A 1 121 ? 3.606 -6.727 -18.010 1.00 85.44 121 CYS A N 1
ATOM 961 C CA . CYS A 1 121 ? 4.281 -5.602 -18.652 1.00 85.44 121 CYS A CA 1
ATOM 962 C C . CYS A 1 121 ? 5.526 -5.100 -17.921 1.00 85.44 121 CYS A C 1
ATOM 964 O O . CYS A 1 121 ? 6.207 -4.213 -18.429 1.00 85.44 121 CYS A O 1
ATOM 966 N N . CYS A 1 122 ? 5.845 -5.636 -16.747 1.00 83.94 122 CYS A N 1
ATOM 967 C CA . CYS A 1 122 ? 6.972 -5.196 -15.935 1.00 83.94 122 CYS A CA 1
ATOM 968 C C . CYS A 1 122 ? 7.980 -6.344 -15.766 1.00 83.94 122 CYS A C 1
ATOM 970 O O . CYS A 1 122 ? 8.169 -6.821 -14.644 1.00 83.94 122 CYS A O 1
ATOM 972 N N . PRO A 1 123 ? 8.667 -6.780 -16.841 1.00 84.69 123 PRO A N 1
ATOM 973 C CA . PRO A 1 123 ? 9.546 -7.955 -16.799 1.00 84.69 123 PRO A CA 1
ATOM 974 C C . PRO A 1 123 ? 10.697 -7.798 -15.798 1.00 84.69 123 PRO A C 1
ATOM 976 O O . PRO A 1 123 ? 11.168 -8.770 -15.216 1.00 84.69 123 PRO A O 1
ATOM 979 N N . ASN A 1 124 ? 11.118 -6.559 -15.538 1.00 90.38 124 ASN A N 1
ATOM 980 C CA . ASN A 1 124 ? 12.193 -6.252 -14.600 1.00 90.38 124 ASN A CA 1
ATOM 981 C C . ASN A 1 124 ? 11.726 -6.113 -13.144 1.00 90.38 124 ASN A C 1
ATOM 983 O O . ASN A 1 124 ? 12.557 -5.862 -12.275 1.00 90.38 124 ASN A O 1
ATOM 987 N N . PHE A 1 125 ? 10.428 -6.253 -12.848 1.00 91.25 125 PHE A N 1
ATOM 988 C CA . PHE A 1 125 ? 9.898 -6.021 -11.502 1.00 91.25 125 PHE A CA 1
ATOM 989 C C . PHE A 1 125 ? 10.525 -6.930 -10.451 1.00 91.25 125 PHE A C 1
ATOM 991 O O . PHE A 1 125 ? 11.001 -6.437 -9.431 1.00 91.25 125 PHE A O 1
ATOM 998 N N . ASP A 1 126 ? 10.563 -8.239 -10.694 1.00 91.62 126 ASP A N 1
ATOM 999 C CA . ASP A 1 126 ? 11.090 -9.185 -9.709 1.00 91.62 126 ASP A CA 1
ATOM 1000 C C . ASP A 1 126 ? 12.596 -9.055 -9.506 1.00 91.62 126 ASP A C 1
ATOM 1002 O O . ASP A 1 126 ? 13.052 -9.064 -8.364 1.00 91.62 126 ASP A O 1
ATOM 1006 N N . SER A 1 127 ? 13.345 -8.863 -10.594 1.00 93.94 127 SER A N 1
ATOM 1007 C CA . SER A 1 127 ? 14.787 -8.603 -10.535 1.00 93.94 127 SER A CA 1
ATOM 1008 C C . SER A 1 127 ? 15.076 -7.306 -9.782 1.00 93.94 127 SER A C 1
ATOM 1010 O O . SER A 1 127 ? 15.868 -7.322 -8.846 1.00 93.94 127 SER A O 1
ATOM 1012 N N . CYS A 1 128 ? 14.388 -6.206 -10.102 1.00 94.81 128 CYS A N 1
ATOM 1013 C CA . CYS A 1 128 ? 14.569 -4.954 -9.375 1.00 94.81 128 CYS A CA 1
ATOM 1014 C C . CYS A 1 128 ? 14.174 -5.082 -7.905 1.00 94.81 128 CYS A C 1
ATOM 1016 O O . CYS A 1 128 ? 14.904 -4.603 -7.048 1.00 94.81 128 CYS A O 1
ATOM 1018 N N . ARG A 1 129 ? 13.076 -5.778 -7.587 1.00 94.19 129 ARG A N 1
ATOM 1019 C CA . ARG A 1 129 ? 12.668 -6.034 -6.200 1.00 94.19 129 ARG A CA 1
ATOM 1020 C C . ARG A 1 129 ? 13.749 -6.774 -5.414 1.00 94.19 129 ARG A C 1
ATOM 1022 O O . ARG A 1 129 ? 13.969 -6.432 -4.259 1.00 94.19 129 ARG A O 1
ATOM 1029 N N . GLN A 1 130 ? 14.399 -7.769 -6.018 1.00 95.56 130 GLN A N 1
ATOM 1030 C CA . GLN A 1 130 ? 15.501 -8.506 -5.394 1.00 95.56 130 GLN A CA 1
ATOM 1031 C C . GLN A 1 130 ? 16.764 -7.649 -5.261 1.00 95.56 130 GLN A C 1
ATOM 1033 O O . GLN A 1 130 ? 17.365 -7.619 -4.195 1.00 95.56 130 GLN A O 1
ATOM 1038 N N . GLU A 1 131 ? 17.145 -6.919 -6.310 1.00 95.88 131 GLU A N 1
ATOM 1039 C CA . GLU A 1 131 ? 18.343 -6.068 -6.323 1.00 95.88 131 GLU A CA 1
ATOM 1040 C C . GLU A 1 131 ? 18.257 -4.903 -5.338 1.00 95.88 131 GLU A C 1
ATOM 1042 O O . GLU A 1 131 ? 19.262 -4.504 -4.756 1.00 95.88 131 GLU A O 1
ATOM 1047 N N . THR A 1 132 ? 17.062 -4.346 -5.145 1.00 96.38 132 THR A N 1
ATOM 1048 C CA . THR A 1 132 ? 16.842 -3.218 -4.235 1.00 96.38 132 THR A CA 1
ATOM 1049 C C . THR A 1 132 ? 16.434 -3.651 -2.831 1.00 96.38 132 THR A C 1
ATOM 1051 O O . THR A 1 132 ? 16.158 -2.784 -1.999 1.00 96.38 132 THR A O 1
ATOM 1054 N N . LEU A 1 133 ? 16.349 -4.962 -2.571 1.00 95.94 133 LEU A N 1
ATOM 1055 C CA . LEU A 1 133 ? 15.973 -5.493 -1.269 1.00 95.94 133 LEU A CA 1
ATOM 1056 C C . LEU A 1 133 ? 17.028 -5.105 -0.233 1.00 95.94 133 LEU A C 1
ATOM 1058 O O . LEU A 1 133 ? 18.195 -5.471 -0.334 1.00 95.94 133 LEU A O 1
ATOM 1062 N N . ASP A 1 134 ? 16.590 -4.394 0.796 1.00 97.19 134 ASP A N 1
ATOM 1063 C CA . ASP A 1 134 ? 17.404 -4.045 1.952 1.00 97.19 134 ASP A CA 1
ATOM 1064 C C . ASP A 1 134 ? 16.717 -4.629 3.182 1.00 97.19 134 ASP A C 1
ATOM 1066 O O . ASP A 1 134 ? 15.666 -4.154 3.606 1.00 97.19 134 ASP A O 1
ATOM 1070 N N . ILE A 1 135 ? 17.293 -5.707 3.715 1.00 96.12 135 ILE A N 1
ATOM 1071 C CA . ILE A 1 135 ? 16.704 -6.469 4.821 1.00 96.12 135 ILE A CA 1
ATOM 1072 C C . ILE A 1 135 ? 16.545 -5.587 6.061 1.00 96.12 135 ILE A C 1
ATOM 1074 O O . ILE A 1 135 ? 15.516 -5.659 6.728 1.00 96.12 135 ILE A O 1
ATOM 1078 N N . THR A 1 136 ? 17.520 -4.723 6.346 1.00 97.31 136 THR A N 1
ATOM 1079 C CA . THR A 1 136 ? 17.470 -3.805 7.490 1.00 97.31 136 THR A CA 1
ATOM 1080 C C . THR A 1 136 ? 16.336 -2.798 7.323 1.00 97.31 136 THR A C 1
ATOM 1082 O O . THR A 1 136 ? 15.601 -2.524 8.272 1.00 97.31 136 THR A O 1
ATOM 1085 N N . LEU A 1 137 ? 16.154 -2.277 6.107 1.00 97.12 137 LEU A N 1
ATOM 1086 C CA . LEU A 1 137 ? 15.049 -1.380 5.776 1.00 97.12 137 LEU A CA 1
ATOM 1087 C C . LEU A 1 137 ? 13.686 -2.076 5.909 1.00 97.12 137 LEU A C 1
ATOM 1089 O O . LEU A 1 137 ? 12.791 -1.528 6.547 1.00 97.12 137 LEU A O 1
ATOM 1093 N N . GLU A 1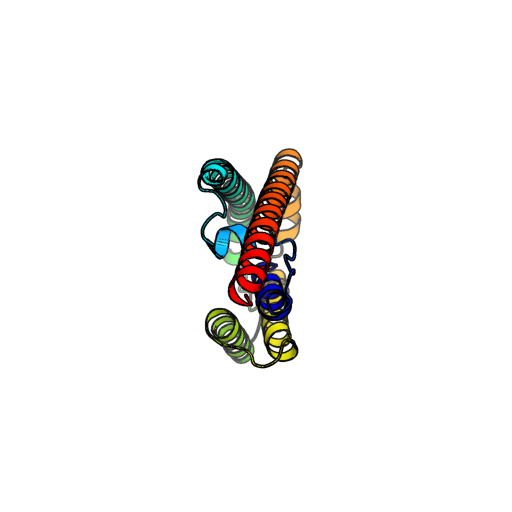 138 ? 13.524 -3.281 5.355 1.00 95.75 138 GLU A N 1
ATOM 1094 C CA . GLU A 1 138 ? 12.269 -4.044 5.458 1.00 95.75 138 GLU A CA 1
ATOM 1095 C C . GLU A 1 138 ? 11.963 -4.431 6.912 1.00 95.75 138 GLU A C 1
ATOM 1097 O O . GLU A 1 138 ? 10.826 -4.299 7.358 1.00 95.75 138 GLU A O 1
ATOM 1102 N N . GLN A 1 139 ? 12.971 -4.833 7.692 1.00 96.75 139 GLN A N 1
ATOM 1103 C CA . GLN A 1 139 ? 12.809 -5.117 9.117 1.00 96.75 139 GLN A CA 1
ATOM 1104 C C . GLN A 1 139 ? 12.354 -3.873 9.890 1.00 96.75 139 GLN A C 1
ATOM 1106 O O . GLN A 1 139 ? 11.465 -3.972 10.738 1.00 96.75 139 GLN A O 1
ATOM 1111 N N . ALA A 1 140 ? 12.925 -2.702 9.593 1.00 97.00 140 ALA A N 1
ATOM 1112 C CA . ALA A 1 140 ? 12.512 -1.446 10.208 1.00 97.00 140 ALA A CA 1
ATOM 1113 C C . ALA A 1 140 ? 11.058 -1.091 9.853 1.00 97.00 140 ALA A C 1
ATOM 1115 O O . ALA A 1 140 ? 10.289 -0.731 10.743 1.00 97.00 140 ALA A O 1
ATOM 1116 N N . ILE A 1 141 ? 10.659 -1.259 8.587 1.00 96.06 141 ILE A N 1
ATOM 1117 C CA . ILE A 1 141 ? 9.274 -1.060 8.133 1.00 96.06 141 ILE A CA 1
ATOM 1118 C C . ILE A 1 141 ? 8.323 -1.997 8.884 1.00 96.06 141 ILE A C 1
ATOM 1120 O O . ILE A 1 141 ? 7.331 -1.533 9.444 1.00 96.06 141 ILE A O 1
ATOM 1124 N N . ILE A 1 142 ? 8.630 -3.296 8.941 1.00 94.06 142 ILE A N 1
ATOM 1125 C CA . ILE A 1 142 ? 7.798 -4.301 9.619 1.00 94.06 142 ILE A CA 1
ATOM 1126 C C . ILE A 1 142 ? 7.660 -3.971 11.106 1.00 94.06 142 ILE A C 1
ATOM 1128 O O . ILE A 1 142 ? 6.547 -3.952 11.625 1.00 94.06 142 ILE A O 1
ATOM 1132 N N . SER A 1 143 ? 8.772 -3.670 11.779 1.00 95.81 143 SER A N 1
ATOM 1133 C CA . SER A 1 143 ? 8.789 -3.349 13.209 1.00 95.81 143 SER A CA 1
ATOM 1134 C C . SER A 1 143 ? 7.937 -2.117 13.526 1.00 95.81 143 SER A C 1
ATOM 1136 O O . SER A 1 143 ? 7.070 -2.167 14.398 1.00 95.81 143 SER A O 1
ATOM 1138 N N . LYS A 1 144 ? 8.100 -1.026 12.767 1.00 94.75 144 LYS A N 1
ATOM 1139 C CA . LYS A 1 144 ? 7.318 0.205 12.968 1.00 94.75 144 LYS A CA 1
ATOM 1140 C C . LYS A 1 144 ? 5.842 0.028 12.623 1.00 94.75 144 LYS A C 1
ATOM 1142 O O . LYS A 1 144 ? 4.986 0.525 13.344 1.00 94.75 144 LYS A O 1
ATOM 1147 N N . THR A 1 145 ? 5.541 -0.731 11.570 1.00 92.38 145 THR A N 1
ATOM 1148 C CA . THR A 1 145 ? 4.162 -1.094 11.204 1.00 92.38 145 THR A CA 1
ATOM 1149 C C . THR A 1 145 ? 3.491 -1.882 12.323 1.00 92.38 145 THR A C 1
ATOM 1151 O O . THR A 1 145 ? 2.352 -1.596 12.685 1.00 92.38 145 THR A O 1
ATOM 1154 N N . ALA A 1 146 ? 4.188 -2.868 12.894 1.00 91.56 146 ALA A N 1
ATOM 1155 C CA . ALA A 1 146 ? 3.683 -3.636 14.025 1.00 91.56 146 ALA A CA 1
ATOM 1156 C C . ALA A 1 146 ? 3.444 -2.737 15.242 1.00 91.56 146 ALA A C 1
ATOM 1158 O O . ALA A 1 146 ? 2.400 -2.853 15.880 1.00 91.56 146 ALA A O 1
ATOM 1159 N N . ARG A 1 147 ? 4.365 -1.804 15.514 1.00 91.69 147 ARG A N 1
ATOM 1160 C CA . ARG A 1 147 ? 4.246 -0.880 16.640 1.00 91.69 147 ARG A CA 1
ATOM 1161 C C . ARG A 1 147 ? 3.050 0.065 16.513 1.00 91.69 147 ARG A C 1
ATOM 1163 O O . ARG A 1 147 ? 2.251 0.136 17.434 1.00 91.69 147 ARG A O 1
ATOM 1170 N N . LEU A 1 148 ? 2.861 0.702 15.356 1.00 89.50 148 LEU A N 1
ATOM 1171 C CA . LEU A 1 148 ? 1.687 1.552 15.110 1.00 89.50 148 LEU A CA 1
ATOM 1172 C C . LEU A 1 148 ? 0.371 0.773 15.226 1.00 89.50 148 LEU A C 1
ATOM 1174 O O . LEU A 1 148 ? -0.607 1.278 15.770 1.00 89.50 148 LEU A O 1
ATOM 1178 N N . ASN A 1 149 ? 0.336 -0.473 14.745 1.00 87.56 149 ASN A N 1
ATOM 1179 C CA . ASN A 1 149 ? -0.835 -1.334 14.909 1.00 87.56 149 ASN A CA 1
ATOM 1180 C C . ASN A 1 149 ? -1.103 -1.686 16.384 1.00 87.56 149 ASN A C 1
ATOM 1182 O O . ASN A 1 149 ? -2.261 -1.699 16.803 1.00 87.56 149 ASN A O 1
ATOM 1186 N N . GLU A 1 150 ? -0.057 -1.979 17.162 1.00 87.94 150 GLU A N 1
ATOM 1187 C CA . GLU A 1 150 ? -0.149 -2.239 18.604 1.00 87.94 150 GLU A CA 1
ATOM 1188 C C . GLU A 1 150 ? -0.695 -1.016 19.352 1.00 87.94 150 GLU A C 1
ATOM 1190 O O . GLU A 1 150 ? -1.661 -1.136 20.113 1.00 87.94 150 GLU A O 1
ATOM 1195 N N . ASP A 1 151 ? -0.126 0.161 19.098 1.00 86.75 151 ASP A N 1
ATOM 1196 C CA . ASP A 1 151 ? -0.504 1.402 19.771 1.00 86.75 151 ASP A CA 1
ATOM 1197 C C . ASP A 1 151 ? -1.951 1.805 19.405 1.00 86.75 151 ASP A C 1
ATOM 1199 O O . ASP A 1 151 ? -2.792 2.013 20.292 1.00 86.75 151 ASP A O 1
ATOM 1203 N N . LYS A 1 152 ? -2.324 1.713 18.116 1.00 83.19 152 LYS A N 1
ATOM 1204 C CA . LYS A 1 152 ? -3.714 1.870 17.642 1.00 83.19 152 LYS A CA 1
ATOM 1205 C C . LYS A 1 152 ? -4.669 0.894 18.331 1.00 83.19 152 LYS A C 1
ATOM 1207 O O . LYS A 1 152 ? -5.764 1.279 18.754 1.00 83.19 152 LYS A O 1
ATOM 1212 N N . GLN A 1 153 ? -4.278 -0.372 18.475 1.00 83.19 153 GLN A N 1
ATOM 1213 C CA . GLN A 1 153 ? -5.099 -1.376 19.150 1.00 83.19 153 GLN A CA 1
ATOM 1214 C C . GLN A 1 153 ? -5.294 -1.054 20.636 1.00 83.19 153 GLN A C 1
ATOM 1216 O O . GLN A 1 153 ? -6.406 -1.198 21.155 1.00 83.19 153 GLN A O 1
ATOM 1221 N N . ASN A 1 154 ? -4.241 -0.632 21.330 1.00 85.25 154 ASN A N 1
ATOM 1222 C CA . ASN A 1 154 ? -4.305 -0.283 22.746 1.00 85.25 154 ASN A CA 1
ATOM 1223 C C . ASN A 1 154 ? -5.211 0.930 22.982 1.00 85.25 154 ASN A C 1
ATOM 1225 O O . ASN A 1 154 ? -6.092 0.880 23.841 1.00 85.25 154 ASN A O 1
ATOM 1229 N N . CYS A 1 155 ? -5.094 1.961 22.149 1.00 82.88 155 CYS A N 1
ATOM 1230 C CA . CYS A 1 155 ? -5.988 3.114 22.179 1.00 82.88 155 CYS A CA 1
ATOM 1231 C C . CYS A 1 155 ? -7.463 2.726 21.989 1.00 82.88 155 CYS A C 1
ATOM 1233 O O . CYS A 1 155 ? -8.335 3.170 22.740 1.00 82.88 155 CYS A O 1
ATOM 1235 N N . LEU A 1 156 ? -7.766 1.870 21.008 1.00 80.50 156 LEU A N 1
ATOM 1236 C CA . LEU A 1 156 ? -9.142 1.440 20.751 1.00 80.50 156 LEU A CA 1
ATOM 1237 C C . LEU A 1 156 ? -9.716 0.607 21.905 1.00 80.50 156 LEU A C 1
ATOM 1239 O O . LEU A 1 156 ? -10.896 0.756 22.227 1.00 80.50 156 LEU A O 1
ATOM 1243 N N . LYS A 1 157 ? -8.891 -0.205 22.580 1.00 83.38 157 LYS A N 1
ATOM 1244 C CA . LYS A 1 157 ? -9.290 -0.914 23.808 1.00 83.38 157 LYS A CA 1
ATOM 1245 C C . LYS A 1 157 ? -9.664 0.057 24.927 1.00 83.38 157 LYS A C 1
ATOM 1247 O O . LYS A 1 157 ? -10.703 -0.136 25.555 1.00 83.38 157 LYS A O 1
ATOM 1252 N N . GLU A 1 158 ? -8.867 1.097 25.160 1.00 84.12 158 GLU A N 1
ATOM 1253 C CA . GLU A 1 158 ? -9.165 2.095 26.194 1.00 84.12 158 GLU A CA 1
ATOM 1254 C C . GLU A 1 158 ? -10.432 2.895 25.865 1.00 84.12 158 GLU A C 1
ATOM 1256 O O . GLU A 1 158 ? -11.332 2.992 26.701 1.00 84.12 158 GLU A O 1
ATOM 1261 N N . LYS A 1 159 ? -10.591 3.361 24.617 1.00 82.19 159 LYS A N 1
ATOM 1262 C CA . LYS A 1 159 ? -11.823 4.036 24.166 1.00 82.19 159 LYS A CA 1
ATOM 1263 C C . LYS A 1 159 ? -13.063 3.154 24.357 1.00 82.19 159 LYS A C 1
ATOM 1265 O O . LYS A 1 159 ? -14.081 3.626 24.866 1.00 82.19 159 LYS A O 1
ATOM 1270 N N . ALA A 1 160 ? -12.982 1.868 24.007 1.00 81.94 160 ALA A N 1
ATOM 1271 C CA . ALA A 1 160 ? -14.076 0.918 24.213 1.00 81.94 160 ALA A CA 1
ATOM 1272 C C . ALA A 1 160 ? -14.388 0.710 25.705 1.00 81.94 160 ALA A C 1
ATOM 1274 O O . ALA A 1 160 ? -15.557 0.658 26.098 1.00 81.94 160 ALA A O 1
ATOM 1275 N N . ARG A 1 161 ? -13.354 0.630 26.550 1.00 84.38 161 ARG A N 1
ATOM 1276 C CA . ARG A 1 161 ? -13.496 0.481 28.002 1.00 84.38 161 ARG A CA 1
ATOM 1277 C C . ARG A 1 161 ? -14.196 1.685 28.629 1.00 84.38 161 ARG A C 1
ATOM 1279 O O . ARG A 1 161 ? -15.095 1.496 29.450 1.00 84.38 161 ARG A O 1
ATOM 1286 N N . GLU A 1 162 ? -13.833 2.900 28.231 1.00 84.81 162 GLU A N 1
ATOM 1287 C CA . GLU A 1 162 ? -14.482 4.127 28.704 1.00 84.81 162 GLU A CA 1
ATOM 1288 C C . GLU A 1 162 ? -15.928 4.248 28.210 1.00 84.81 162 GLU A C 1
ATOM 1290 O O . GLU A 1 162 ? -16.827 4.533 29.003 1.00 84.81 162 GLU A O 1
ATOM 1295 N N . ALA A 1 163 ? -16.200 3.933 26.940 1.00 83.00 163 ALA A N 1
ATOM 1296 C CA . ALA A 1 163 ? -17.566 3.907 26.411 1.00 83.00 163 ALA A CA 1
ATOM 1297 C C . ALA A 1 163 ? -18.462 2.908 27.170 1.00 83.00 163 ALA A C 1
ATOM 1299 O O . ALA A 1 163 ? -19.615 3.212 27.504 1.00 83.00 163 ALA A O 1
ATOM 1300 N N . PHE A 1 164 ? -17.921 1.734 27.508 1.00 83.50 164 PHE A N 1
ATOM 1301 C CA . PHE A 1 164 ? -18.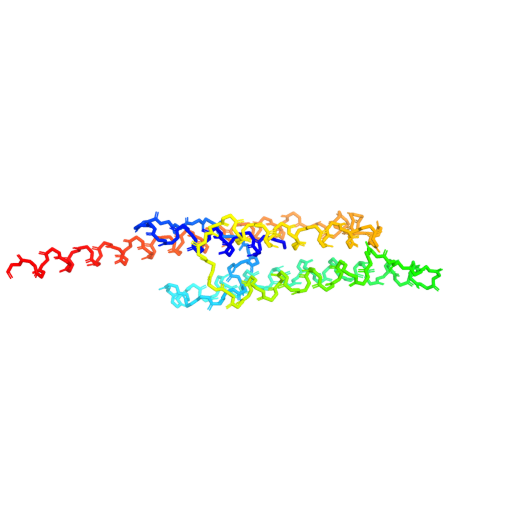622 0.730 28.304 1.00 83.50 164 PHE A CA 1
ATOM 1302 C C . PHE A 1 164 ? -18.923 1.230 29.726 1.00 83.50 164 PHE A C 1
ATOM 1304 O O . PHE A 1 164 ? -20.062 1.121 30.185 1.00 83.50 164 PHE A O 1
ATOM 1311 N N . LYS A 1 165 ? -17.946 1.848 30.408 1.00 85.19 165 LYS A N 1
ATOM 1312 C CA . LYS A 1 165 ? -18.145 2.460 31.736 1.00 85.19 165 LYS A CA 1
ATOM 1313 C C . LYS A 1 165 ? -19.224 3.545 31.710 1.00 85.19 165 LYS A C 1
ATOM 1315 O O . LYS A 1 165 ? -20.081 3.561 32.591 1.00 85.19 165 LYS A O 1
ATOM 1320 N N . THR A 1 166 ? -19.210 4.424 30.710 1.00 80.12 166 THR A N 1
ATOM 1321 C CA . THR A 1 166 ? -20.208 5.494 30.552 1.00 80.12 166 THR A CA 1
ATOM 1322 C C . THR A 1 166 ? -21.611 4.925 30.338 1.00 80.12 166 THR A C 1
ATOM 1324 O O . THR A 1 166 ? -22.557 5.371 30.982 1.00 80.12 166 THR A O 1
ATOM 1327 N N . THR A 1 167 ? -21.743 3.878 29.519 1.00 81.75 167 THR A N 1
ATOM 1328 C CA . THR A 1 167 ? -23.027 3.193 29.279 1.00 81.75 167 THR A CA 1
ATOM 1329 C C . THR A 1 167 ? -23.586 2.545 30.550 1.00 81.75 167 THR A C 1
ATOM 1331 O O . THR A 1 167 ? -24.794 2.574 30.777 1.00 81.75 167 THR A O 1
ATOM 1334 N N . LEU A 1 168 ? -22.724 1.977 31.399 1.00 77.31 168 LEU A N 1
ATOM 1335 C CA . LEU A 1 168 ? -23.131 1.418 32.692 1.00 77.31 168 LEU A CA 1
ATOM 1336 C C . LEU A 1 168 ? -23.531 2.501 33.704 1.00 77.31 168 LEU A C 1
ATOM 1338 O O . LEU A 1 168 ? -24.464 2.293 34.473 1.00 77.31 168 LEU A O 1
ATOM 1342 N N . ARG A 1 169 ? -22.856 3.657 33.695 1.00 77.12 169 ARG A N 1
ATOM 1343 C CA . ARG A 1 169 ? -23.155 4.788 34.592 1.00 77.12 169 ARG A CA 1
ATOM 1344 C C . ARG A 1 169 ? -24.427 5.549 34.212 1.00 77.12 169 ARG A C 1
ATOM 1346 O O . ARG A 1 169 ? -25.080 6.073 35.100 1.00 77.12 169 ARG A O 1
ATOM 1353 N N . GLY A 1 170 ? -24.796 5.589 32.931 1.00 57.62 170 GLY A N 1
ATOM 1354 C CA . GLY A 1 170 ? -26.034 6.218 32.446 1.00 57.62 170 GLY A CA 1
ATOM 1355 C C . GLY A 1 170 ? -27.308 5.374 32.608 1.00 57.62 170 GLY A C 1
ATOM 1356 O O . GLY A 1 170 ? -28.363 5.786 32.137 1.00 57.62 170 GLY A O 1
ATOM 1357 N N . LYS A 1 171 ? -27.216 4.185 33.222 1.00 51.94 171 LYS A N 1
ATOM 1358 C CA . LYS A 1 171 ? -28.351 3.297 33.543 1.00 51.94 171 LYS A CA 1
ATOM 1359 C C . LYS A 1 171 ? -28.728 3.297 35.037 1.00 51.94 171 LYS A C 1
ATOM 1361 O O . LYS A 1 171 ? -29.405 2.368 35.476 1.00 51.94 171 LYS A O 1
ATOM 1366 N N . VAL A 1 172 ? -28.288 4.301 35.799 1.00 44.81 172 VAL A N 1
ATOM 1367 C CA . VAL A 1 172 ? -28.707 4.546 37.193 1.00 44.81 172 VAL A CA 1
ATOM 1368 C C . VAL A 1 172 ? -29.644 5.741 37.235 1.00 44.81 172 VAL A C 1
ATOM 1370 O O . VAL A 1 172 ? -29.289 6.764 36.610 1.00 44.81 172 VAL A O 1
#

pLDDT: mean 84.93, std 11.4, range [44.81, 97.31]

Secondary structure (DSSP, 8-state):
-HHHHHHHHHHHHTTSSS--PPPPHHHHHHH-PPPSSGGGHHHHHHHHHHHHHHHHHHHHHHHHHHHHHHTT-----S-HHHHHHHHHHHHHHHH---SSHHHHHHHHHHHHHHHHHHHHT-TTHHHHHHHT--HHHHHHHHHHHHHHHHHHHHHHHHHHHHHHHHHHHTT-